Protein AF-A0A8C6SVF2-F1 (afdb_monomer_lite)

InterPro domains:
  IPR000313 PWWP domain [PF00855] (9-52)
  IPR000313 PWWP domain [PS50812] (8-59)
  IPR000313 PWWP domain [SM00293] (6-59)

Sequence (79 aa):
MSGKNFKVGDLVFAKMKGFPHWPARVCKSETGYKKRVPVYYFGTHQTYVSPSLRLSVCWRKFPCGLCCCCCLSQRNRPV

Foldseek 3Di:
DPQPDADFQFWKFFDDPPDDGFTWGFHDDPDDPSFWTWIQTPPVRDIDTGGPVRIDGLDPPDPDPDDDCPVVVVVPDDD

Radius of gyration: 13.31 Å; chains: 1; bounding box: 30×24×37 Å

Organism: NCBI:txid47308

Structure (mmCIF, N/CA/C/O backbone):
data_AF-A0A8C6SVF2-F1
#
_entry.id   AF-A0A8C6SVF2-F1
#
loop_
_atom_site.group_PDB
_atom_site.id
_atom_site.type_symbol
_atom_site.label_atom_id
_atom_site.label_alt_id
_atom_site.label_comp_id
_atom_site.label_asym_id
_atom_site.label_entity_id
_atom_site.label_seq_id
_atom_site.pdbx_PDB_ins_code
_atom_site.Cartn_x
_atom_site.Cartn_y
_atom_site.Cartn_z
_atom_site.occupancy
_atom_site.B_iso_or_equiv
_atom_site.auth_seq_id
_atom_site.auth_comp_id
_atom_site.auth_asym_id
_atom_site.auth_atom_id
_atom_site.pdbx_PDB_model_num
ATOM 1 N N . MET A 1 1 ? -16.962 16.859 3.363 1.00 32.91 1 MET A N 1
ATOM 2 C CA . MET A 1 1 ? -15.766 16.070 3.743 1.00 32.91 1 MET A CA 1
ATOM 3 C C . MET A 1 1 ? -16.069 14.581 3.620 1.00 32.91 1 MET A C 1
ATOM 5 O O . MET A 1 1 ? -16.548 13.976 4.569 1.00 32.91 1 MET A O 1
ATOM 9 N N . SER A 1 2 ? -15.826 13.979 2.456 1.00 40.12 2 SER A N 1
ATOM 10 C CA . SER A 1 2 ? -16.045 12.539 2.258 1.00 40.12 2 SER A CA 1
ATOM 11 C C . SER A 1 2 ? -14.858 11.765 2.837 1.00 40.12 2 SER A C 1
ATOM 13 O O . SER A 1 2 ? -13.877 11.495 2.144 1.00 40.12 2 SER A O 1
ATOM 15 N N . GLY A 1 3 ? -14.899 11.490 4.143 1.00 50.16 3 GLY A N 1
ATOM 16 C CA . GLY A 1 3 ? -13.909 10.652 4.814 1.00 50.16 3 GLY A CA 1
ATOM 17 C C . GLY A 1 3 ? -13.948 9.246 4.222 1.00 50.16 3 GLY A C 1
ATOM 18 O O . GLY A 1 3 ? -14.886 8.496 4.473 1.00 50.16 3 GLY A O 1
ATOM 19 N N . LYS A 1 4 ? -12.955 8.898 3.396 1.00 63.03 4 LYS A N 1
ATOM 20 C CA . LYS A 1 4 ? -12.847 7.560 2.805 1.00 63.03 4 LYS A CA 1
ATOM 21 C C . LYS A 1 4 ? -12.566 6.560 3.924 1.00 63.03 4 LYS A C 1
ATOM 23 O O . LYS A 1 4 ? -11.468 6.540 4.476 1.00 63.03 4 LYS A O 1
ATOM 28 N N . ASN A 1 5 ? -13.574 5.772 4.280 1.00 70.94 5 ASN A N 1
ATOM 29 C CA . ASN A 1 5 ? -13.453 4.709 5.265 1.00 70.94 5 ASN A CA 1
ATOM 30 C C . ASN A 1 5 ? -12.889 3.473 4.551 1.00 70.94 5 ASN A C 1
ATOM 32 O O . ASN A 1 5 ? -13.614 2.796 3.829 1.00 70.94 5 ASN A O 1
ATOM 36 N N . PHE A 1 6 ? -11.581 3.246 4.670 1.00 78.44 6 PHE A N 1
ATOM 37 C CA . PHE A 1 6 ? -10.935 2.058 4.114 1.00 78.44 6 PHE A CA 1
ATOM 38 C C . PHE A 1 6 ? -11.209 0.863 5.024 1.00 78.44 6 PHE A C 1
ATOM 40 O O . PHE A 1 6 ? -10.969 0.941 6.231 1.00 78.44 6 PHE A O 1
ATOM 47 N N . LYS A 1 7 ? -11.694 -0.237 4.449 1.00 82.19 7 LYS A N 1
ATOM 48 C CA . LYS A 1 7 ? -11.916 -1.493 5.163 1.00 82.19 7 LYS A CA 1
ATOM 49 C C . LYS A 1 7 ? -10.726 -2.423 4.958 1.00 82.19 7 LYS A C 1
ATOM 51 O O . LYS A 1 7 ? -10.025 -2.377 3.949 1.00 82.19 7 LYS A O 1
ATOM 56 N N . VAL A 1 8 ? -10.493 -3.285 5.941 1.00 85.94 8 VAL A N 1
ATOM 57 C CA . VAL A 1 8 ? -9.481 -4.341 5.842 1.00 85.94 8 VAL A CA 1
ATOM 58 C C . VAL A 1 8 ? -9.842 -5.262 4.683 1.00 85.94 8 VAL A C 1
ATOM 60 O O . VAL A 1 8 ? -10.974 -5.729 4.604 1.00 85.94 8 VAL A O 1
ATOM 63 N N . GLY A 1 9 ? -8.876 -5.523 3.806 1.00 85.88 9 GLY A N 1
ATOM 64 C CA . GLY A 1 9 ? -9.075 -6.322 2.599 1.00 85.88 9 GLY A CA 1
ATOM 65 C C . GLY A 1 9 ? -9.430 -5.510 1.352 1.00 85.88 9 GLY A C 1
ATOM 66 O O . GLY A 1 9 ? -9.391 -6.075 0.261 1.00 85.88 9 GLY A O 1
ATOM 67 N N . ASP A 1 10 ? -9.696 -4.202 1.465 1.00 87.50 10 ASP A N 1
ATOM 68 C CA . ASP A 1 10 ? -9.927 -3.360 0.289 1.00 87.50 10 ASP A CA 1
ATOM 69 C C . ASP A 1 10 ? -8.687 -3.331 -0.615 1.00 87.50 10 ASP A C 1
ATOM 71 O O . ASP A 1 10 ? -7.559 -3.088 -0.167 1.00 87.50 10 ASP A O 1
ATOM 75 N N . LEU A 1 11 ? -8.912 -3.524 -1.915 1.00 87.69 11 LEU A N 1
ATOM 76 C CA . LEU A 1 11 ? -7.887 -3.356 -2.940 1.00 87.69 11 LEU A CA 1
ATOM 77 C C . LEU A 1 11 ? -7.756 -1.874 -3.294 1.00 87.69 11 LEU A C 1
ATOM 79 O O . LEU A 1 11 ? -8.724 -1.208 -3.679 1.00 87.69 11 LEU A O 1
ATOM 83 N N . VAL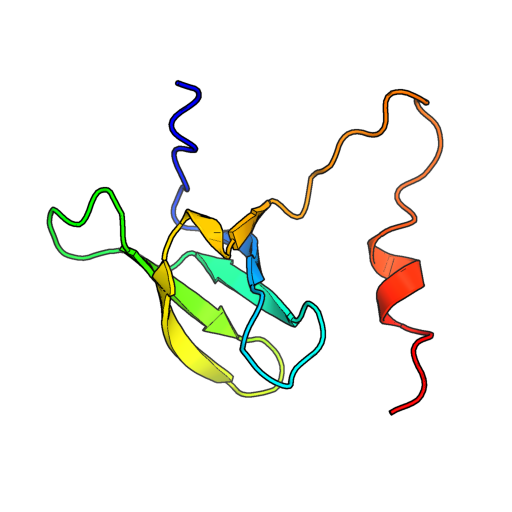 A 1 12 ? -6.539 -1.355 -3.185 1.00 88.56 12 VAL A N 1
ATOM 84 C CA . VAL A 1 12 ? -6.216 0.059 -3.362 1.00 88.56 12 VAL A CA 1
ATOM 85 C C . VAL A 1 12 ? -4.990 0.224 -4.254 1.00 88.56 12 VAL A C 1
ATOM 87 O O . VAL A 1 12 ? -4.113 -0.628 -4.316 1.00 88.56 12 VAL A O 1
ATOM 90 N N . PHE A 1 13 ? -4.893 1.364 -4.921 1.00 88.19 13 PHE A N 1
ATOM 91 C CA . PHE A 1 13 ? -3.665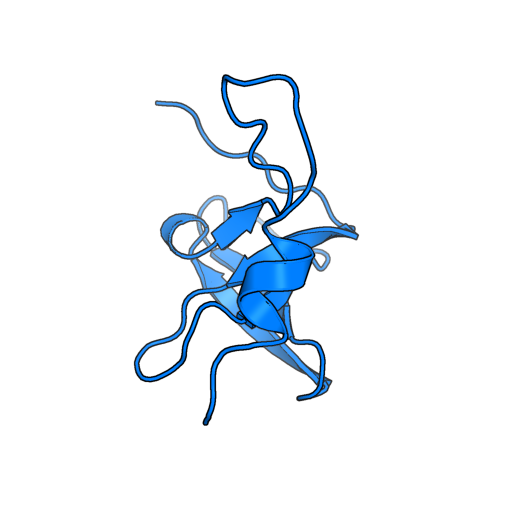 1.832 -5.538 1.00 88.19 13 PHE A CA 1
ATOM 92 C C . PHE A 1 13 ? -3.013 2.865 -4.632 1.00 88.19 13 PHE A C 1
ATOM 94 O O . PHE A 1 13 ? -3.595 3.921 -4.351 1.00 88.19 13 PHE A O 1
ATOM 101 N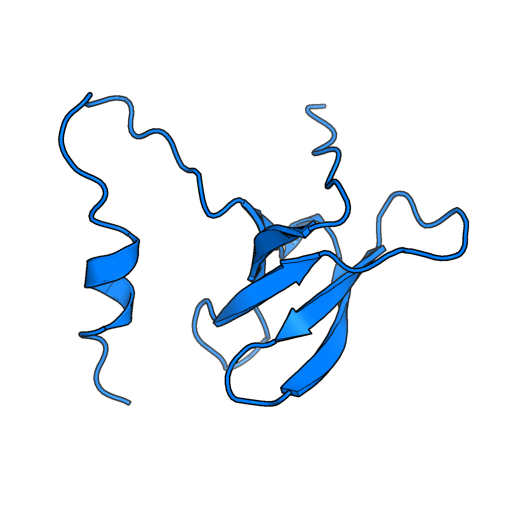 N . ALA A 1 14 ? -1.803 2.554 -4.184 1.00 89.25 14 ALA A N 1
ATOM 102 C CA . ALA A 1 14 ? -0.993 3.439 -3.371 1.00 89.25 14 ALA A CA 1
ATOM 103 C C . ALA A 1 14 ? -0.059 4.270 -4.255 1.00 89.25 14 ALA A C 1
ATOM 105 O O . ALA A 1 14 ? 0.574 3.758 -5.180 1.00 89.25 14 ALA A O 1
ATOM 106 N N . LYS A 1 15 ? 0.022 5.574 -3.978 1.00 87.81 15 LYS A N 1
ATOM 107 C CA . LYS A 1 15 ? 0.938 6.489 -4.666 1.00 87.81 15 LYS A CA 1
ATOM 108 C C . LYS A 1 15 ? 2.134 6.812 -3.773 1.00 87.81 15 LYS A C 1
ATOM 110 O O . LYS A 1 15 ? 2.017 7.610 -2.841 1.00 87.81 15 LYS A O 1
ATOM 115 N N . MET A 1 16 ? 3.286 6.223 -4.090 1.00 84.50 16 MET A N 1
ATOM 116 C CA . MET A 1 16 ? 4.573 6.556 -3.468 1.00 84.50 16 MET A CA 1
ATOM 117 C C . MET A 1 16 ? 5.319 7.632 -4.270 1.00 84.50 16 MET A C 1
ATOM 119 O O . MET A 1 16 ? 5.043 7.864 -5.450 1.00 84.50 16 MET A O 1
ATOM 123 N N . LYS A 1 17 ? 6.251 8.331 -3.612 1.00 82.81 17 LYS A N 1
ATOM 124 C CA . LYS A 1 17 ? 7.135 9.298 -4.277 1.00 82.81 17 LYS A CA 1
ATOM 125 C C . LYS A 1 17 ? 8.101 8.527 -5.181 1.00 82.81 17 LYS A C 1
ATOM 127 O O . LYS A 1 17 ? 8.675 7.544 -4.736 1.00 82.81 17 LYS A O 1
ATOM 132 N N . GLY A 1 18 ? 8.250 8.957 -6.432 1.00 87.56 18 GLY A N 1
ATOM 133 C CA . GLY A 1 18 ? 9.151 8.314 -7.399 1.00 87.56 18 GLY A CA 1
ATOM 134 C C . GLY A 1 18 ? 8.608 7.049 -8.075 1.00 87.56 18 GLY A C 1
ATOM 135 O O . GLY A 1 18 ? 9.209 6.597 -9.035 1.00 87.56 18 GLY A O 1
ATOM 136 N N . PHE A 1 19 ? 7.453 6.520 -7.652 1.00 82.00 19 PHE A N 1
ATOM 137 C CA . PHE A 1 19 ? 6.852 5.317 -8.242 1.00 82.00 19 PHE A CA 1
ATOM 138 C C . PHE A 1 19 ? 5.496 5.612 -8.896 1.00 82.00 19 PHE A C 1
ATOM 140 O O . PHE A 1 19 ? 4.803 6.559 -8.488 1.00 82.00 19 PHE A O 1
ATOM 147 N N . PRO A 1 20 ? 5.073 4.829 -9.906 1.00 88.50 20 PRO A N 1
ATOM 148 C CA . PRO A 1 20 ? 3.711 4.889 -10.424 1.00 88.50 20 PRO A CA 1
ATOM 149 C C . PRO A 1 20 ? 2.688 4.487 -9.348 1.00 88.50 20 PRO A C 1
ATOM 151 O O . PRO A 1 20 ? 3.023 4.178 -8.205 1.00 88.50 20 PRO A O 1
ATOM 154 N N . HIS A 1 21 ? 1.403 4.550 -9.693 1.00 84.50 21 HIS A N 1
ATOM 155 C CA . HIS A 1 21 ? 0.371 3.972 -8.835 1.00 84.50 21 HIS A CA 1
ATOM 156 C C . HIS A 1 21 ? 0.627 2.471 -8.709 1.00 84.50 21 HIS A C 1
ATOM 158 O O . HIS A 1 21 ? 0.678 1.787 -9.726 1.00 84.50 21 HIS A O 1
ATOM 164 N N . TRP A 1 22 ? 0.805 1.986 -7.482 1.00 89.31 22 TRP A N 1
ATOM 165 C CA . TRP A 1 22 ? 1.178 0.601 -7.221 1.00 89.31 22 TRP A CA 1
ATOM 166 C C . TRP A 1 22 ? 0.018 -0.169 -6.581 1.00 89.31 22 TRP A C 1
ATOM 168 O O . TRP A 1 22 ? -0.630 0.377 -5.677 1.00 89.31 22 TRP A O 1
ATOM 178 N N . PRO A 1 23 ? -0.276 -1.407 -7.020 1.00 91.38 23 PRO A N 1
ATOM 179 C CA . PRO A 1 23 ? -1.351 -2.210 -6.453 1.00 91.38 23 PRO A CA 1
ATOM 180 C C . PRO A 1 23 ? -1.017 -2.635 -5.021 1.00 91.38 23 PRO A C 1
ATOM 182 O O . PRO A 1 23 ? 0.043 -3.195 -4.735 1.00 91.38 23 PRO A O 1
ATOM 185 N N . ALA A 1 24 ? -1.953 -2.396 -4.112 1.00 91.75 24 ALA A N 1
ATOM 186 C CA . ALA A 1 24 ? -1.825 -2.732 -2.708 1.00 91.75 24 ALA A CA 1
ATOM 187 C C . ALA A 1 24 ? -3.169 -3.178 -2.117 1.00 91.75 24 ALA A C 1
ATOM 189 O O . ALA A 1 24 ? -4.238 -2.983 -2.700 1.00 91.75 24 ALA A O 1
ATOM 190 N N . 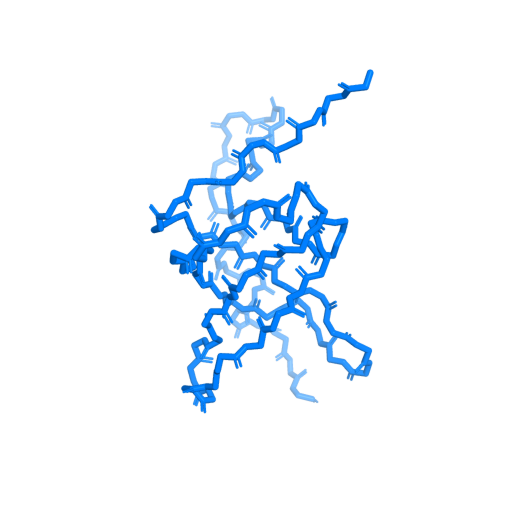ARG A 1 25 ? -3.121 -3.776 -0.930 1.00 90.50 25 ARG A N 1
ATOM 191 C CA . ARG A 1 25 ? -4.311 -4.121 -0.146 1.00 90.50 25 ARG A CA 1
ATOM 192 C C . ARG A 1 25 ? -4.244 -3.498 1.238 1.00 90.50 25 ARG A C 1
ATOM 194 O O . ARG A 1 25 ? -3.164 -3.392 1.819 1.00 90.50 25 ARG A O 1
ATOM 201 N N . VAL A 1 26 ? -5.393 -3.100 1.767 1.00 89.44 26 VAL A N 1
ATOM 202 C CA . VAL A 1 26 ? -5.507 -2.542 3.116 1.00 89.44 26 VAL A CA 1
ATOM 203 C C . VAL A 1 26 ? -5.394 -3.658 4.153 1.00 89.44 26 VAL A C 1
ATOM 205 O O . VAL A 1 26 ? -6.142 -4.636 4.114 1.00 89.44 26 VAL A O 1
ATOM 208 N N . CYS A 1 27 ? -4.469 -3.499 5.097 1.00 86.69 27 CYS A N 1
ATOM 209 C CA . CYS A 1 27 ? -4.301 -4.387 6.244 1.00 86.69 27 CYS A CA 1
ATOM 210 C C . CYS A 1 27 ? -5.003 -3.823 7.489 1.00 86.69 27 CYS A C 1
ATOM 212 O O . CYS A 1 27 ? -5.406 -2.658 7.524 1.00 86.69 27 CYS A O 1
ATOM 214 N N . LYS A 1 28 ? -5.154 -4.656 8.530 1.00 78.69 28 LYS A N 1
ATOM 215 C CA . LYS A 1 28 ? -5.666 -4.216 9.837 1.00 78.69 28 LYS A CA 1
ATOM 216 C C . LYS A 1 28 ? -4.780 -3.096 10.387 1.00 78.69 28 LYS A C 1
ATOM 218 O O . LYS A 1 28 ? -3.582 -3.287 10.562 1.00 78.69 28 LYS A O 1
ATOM 223 N N . SER A 1 29 ? -5.372 -1.933 10.652 1.00 69.06 29 SER A N 1
ATOM 224 C CA . SER A 1 29 ? -4.756 -0.897 11.482 1.00 69.06 29 SER A CA 1
ATOM 225 C C . SER A 1 29 ? -5.054 -1.208 12.940 1.00 69.06 29 SER A C 1
ATOM 227 O O . SER A 1 29 ? -6.225 -1.259 13.311 1.00 69.06 29 SER A O 1
ATOM 229 N N . GLU A 1 30 ? -4.021 -1.404 13.751 1.00 58.81 30 GLU A N 1
ATOM 230 C CA . GLU A 1 30 ? -4.197 -1.859 15.131 1.00 58.81 30 GLU A CA 1
ATOM 231 C C . GLU A 1 30 ? -4.863 -0.814 16.035 1.00 58.81 30 GLU A C 1
ATOM 233 O O . GLU A 1 30 ? -5.560 -1.178 16.975 1.00 58.81 30 GLU A O 1
ATOM 238 N N . THR A 1 31 ? -4.736 0.492 15.780 1.00 50.62 31 THR A N 1
ATOM 239 C CA . THR A 1 31 ? -5.349 1.483 16.682 1.00 50.62 31 THR A CA 1
ATOM 240 C C . THR A 1 31 ? -5.463 2.858 16.028 1.00 50.62 31 THR A C 1
ATOM 242 O O . THR A 1 31 ? -4.491 3.376 15.498 1.00 50.62 31 THR A O 1
ATOM 245 N N . GLY A 1 32 ? -6.648 3.475 16.059 1.00 52.94 32 GLY A N 1
ATOM 246 C CA . GLY A 1 32 ? -6.837 4.935 16.171 1.00 52.94 32 GLY A CA 1
ATOM 247 C C . GLY A 1 32 ? -6.376 5.899 15.061 1.00 52.94 32 GLY A C 1
ATOM 248 O O . GLY A 1 32 ? -6.816 7.051 15.060 1.00 52.94 32 GLY A O 1
ATOM 249 N 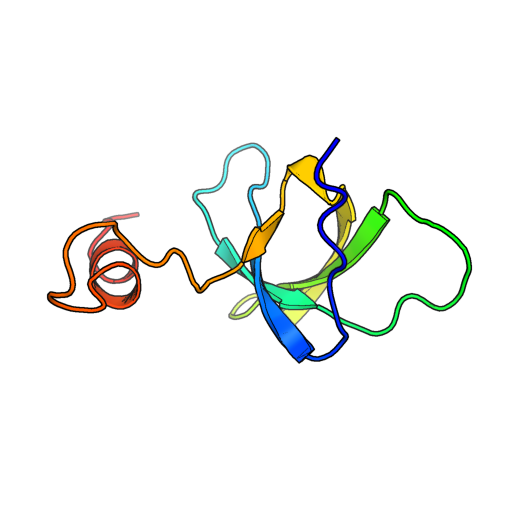N . TYR A 1 33 ? -5.549 5.511 14.089 1.00 54.59 33 TYR A N 1
ATOM 250 C CA . TYR A 1 33 ? -5.017 6.458 13.102 1.00 54.59 33 TYR A CA 1
ATOM 251 C C . TYR A 1 33 ? -5.995 6.701 11.947 1.00 54.59 33 TYR A C 1
ATOM 253 O O . TYR A 1 33 ? -5.772 6.257 10.825 1.00 54.59 33 TYR A O 1
ATOM 261 N N . LYS A 1 34 ? -7.040 7.511 12.173 1.00 62.53 34 LYS A N 1
ATOM 262 C CA . LYS A 1 34 ? -8.036 7.918 11.150 1.00 62.53 34 LYS A CA 1
ATOM 263 C C . LYS A 1 34 ? -7.432 8.453 9.831 1.00 62.53 34 LYS A C 1
ATOM 265 O O . LYS A 1 34 ? -8.143 8.577 8.840 1.00 62.53 34 LYS A O 1
ATOM 270 N N . LYS A 1 35 ? -6.136 8.798 9.802 1.00 70.38 35 LYS A N 1
ATOM 271 C CA . LYS A 1 35 ? -5.426 9.352 8.635 1.00 70.38 35 LYS A CA 1
ATOM 272 C C . LYS A 1 35 ? -4.399 8.409 7.990 1.00 70.38 35 LYS A C 1
ATOM 274 O O . LYS A 1 35 ? -4.053 8.657 6.833 1.00 70.38 35 LYS A O 1
ATOM 279 N N . ARG A 1 36 ? -3.906 7.372 8.681 1.00 80.12 36 ARG A N 1
ATOM 280 C CA . ARG A 1 36 ? -2.820 6.489 8.211 1.00 80.12 36 ARG A CA 1
ATOM 281 C C . ARG A 1 36 ? -3.299 5.040 8.164 1.00 80.12 36 ARG A C 1
ATOM 283 O O . ARG A 1 36 ? -3.793 4.529 9.158 1.00 80.12 36 ARG A O 1
ATOM 290 N N . VAL A 1 37 ? -3.133 4.396 7.015 1.00 86.00 37 VAL A N 1
ATOM 291 C CA . VAL A 1 37 ? -3.642 3.053 6.737 1.00 86.00 37 VAL A CA 1
ATOM 292 C C . VAL A 1 37 ? -2.456 2.149 6.383 1.00 86.00 37 VAL A C 1
ATOM 294 O O . VAL A 1 37 ? -1.710 2.472 5.451 1.00 86.00 37 VAL A O 1
ATOM 297 N N . PRO A 1 38 ? -2.231 1.046 7.117 1.00 89.06 38 PRO A N 1
ATOM 298 C CA . PRO A 1 38 ? -1.242 0.054 6.729 1.00 89.06 38 PRO A CA 1
ATOM 299 C C . PRO A 1 38 ? -1.705 -0.639 5.450 1.00 89.06 38 PRO A C 1
ATOM 301 O O . PRO A 1 38 ? -2.831 -1.133 5.357 1.00 89.06 38 PRO A O 1
ATOM 304 N N . VAL A 1 39 ? -0.829 -0.655 4.454 1.00 90.12 39 VAL A N 1
ATOM 305 C CA . VAL A 1 39 ? -1.089 -1.264 3.155 1.00 90.12 39 VAL A CA 1
ATOM 306 C C . VAL A 1 39 ? 0.044 -2.205 2.784 1.00 90.12 39 VAL A C 1
ATOM 308 O O . VAL A 1 39 ? 1.221 -1.900 2.978 1.00 90.12 39 VAL A O 1
ATOM 311 N N . TYR A 1 40 ? -0.333 -3.357 2.253 1.00 91.31 40 TYR A N 1
ATOM 312 C CA . TYR A 1 40 ? 0.578 -4.367 1.742 1.00 91.31 40 TYR A CA 1
ATOM 313 C C . TYR A 1 40 ? 0.702 -4.218 0.228 1.00 91.31 40 TYR A C 1
ATOM 315 O O . TYR A 1 40 ? -0.313 -4.233 -0.471 1.00 91.31 40 TYR A O 1
ATOM 323 N N . TYR A 1 41 ? 1.926 -4.067 -0.267 1.00 90.38 41 TYR A N 1
ATOM 324 C CA . TYR A 1 41 ? 2.232 -3.839 -1.676 1.00 90.38 41 TYR A CA 1
ATOM 325 C C . TYR A 1 41 ? 2.470 -5.175 -2.386 1.00 90.38 41 TYR A C 1
ATOM 327 O O . TYR A 1 41 ? 3.324 -5.969 -1.984 1.00 90.38 41 TYR A O 1
ATOM 335 N N . PHE A 1 42 ? 1.720 -5.426 -3.461 1.00 88.75 42 PHE A N 1
ATOM 336 C CA . PHE A 1 42 ? 1.890 -6.644 -4.256 1.00 88.75 42 PHE A CA 1
ATOM 337 C C . PHE A 1 42 ? 3.223 -6.619 -5.016 1.00 88.75 42 PHE A C 1
ATOM 339 O O . PHE A 1 42 ? 3.716 -5.552 -5.369 1.00 88.75 42 PHE A O 1
ATOM 346 N N . GLY A 1 43 ? 3.837 -7.778 -5.249 1.00 88.81 43 GLY A N 1
ATOM 347 C CA . GLY A 1 43 ? 5.125 -7.898 -5.945 1.00 88.81 43 GLY A CA 1
ATOM 348 C C . GLY A 1 43 ? 6.349 -7.570 -5.083 1.00 88.81 43 GLY A C 1
ATOM 349 O O . GLY A 1 43 ? 7.343 -8.277 -5.164 1.00 88.81 43 GLY A O 1
ATOM 350 N N . THR A 1 44 ? 6.277 -6.556 -4.213 1.00 87.69 44 THR A N 1
ATOM 351 C CA . THR A 1 44 ? 7.367 -6.252 -3.266 1.00 87.69 44 THR A CA 1
ATOM 352 C C . THR A 1 44 ? 7.226 -7.004 -1.945 1.00 87.69 44 THR A C 1
ATOM 354 O O . THR A 1 44 ? 8.200 -7.133 -1.213 1.00 87.69 44 THR A O 1
ATOM 357 N N . HIS A 1 45 ? 6.016 -7.481 -1.625 1.00 86.88 45 HIS A N 1
ATOM 358 C CA . HIS A 1 45 ? 5.667 -8.126 -0.355 1.00 86.88 45 HIS A CA 1
ATOM 359 C C . HIS A 1 45 ? 5.960 -7.272 0.888 1.00 86.88 45 HIS A C 1
ATOM 361 O O . HIS A 1 45 ? 6.025 -7.783 2.005 1.00 86.88 45 HIS A O 1
ATOM 367 N N . GLN A 1 46 ? 6.097 -5.957 0.710 1.00 88.12 46 GLN A N 1
ATOM 368 C CA . GLN A 1 46 ? 6.369 -5.024 1.795 1.00 88.12 46 GLN A CA 1
ATOM 369 C C . GLN A 1 46 ? 5.070 -4.421 2.327 1.00 88.12 46 GLN A C 1
ATOM 371 O O . GLN A 1 46 ? 4.129 -4.151 1.575 1.00 88.12 46 GLN A O 1
ATOM 376 N N . THR A 1 47 ? 5.026 -4.171 3.635 1.00 89.44 47 THR A N 1
ATOM 377 C CA . THR A 1 47 ? 3.914 -3.464 4.279 1.00 89.44 47 THR A CA 1
ATOM 378 C C . THR A 1 47 ? 4.389 -2.094 4.721 1.00 89.44 47 THR A C 1
ATOM 380 O O . THR A 1 47 ? 5.313 -1.992 5.522 1.00 89.44 47 THR A O 1
ATOM 383 N N . TYR A 1 48 ? 3.733 -1.039 4.242 1.00 87.31 48 TYR A N 1
ATOM 384 C CA . TYR A 1 48 ? 4.017 0.322 4.685 1.00 87.31 48 TYR A CA 1
ATOM 385 C C . TYR A 1 48 ? 2.757 1.022 5.158 1.00 87.31 48 TYR A C 1
ATOM 387 O O . TYR A 1 48 ? 1.656 0.819 4.646 1.00 87.31 48 TYR A O 1
ATOM 395 N N . VAL A 1 49 ? 2.934 1.927 6.110 1.00 87.06 49 VAL A N 1
ATOM 396 C CA . VAL A 1 49 ? 1.858 2.783 6.594 1.00 87.06 49 VAL A CA 1
ATOM 397 C C . VAL A 1 49 ? 1.750 3.997 5.678 1.00 87.06 49 VAL A C 1
ATOM 399 O O . VAL A 1 49 ? 2.588 4.896 5.709 1.00 87.06 49 VAL A O 1
ATOM 402 N N . SER A 1 50 ? 0.710 4.025 4.848 1.00 85.50 50 SER A N 1
ATOM 403 C CA . SER A 1 50 ? 0.480 5.108 3.889 1.00 85.50 50 SER A CA 1
ATOM 404 C C . SER A 1 50 ? -0.665 6.012 4.345 1.00 85.50 50 SER A C 1
ATOM 406 O O . SER A 1 50 ? -1.657 5.536 4.899 1.00 85.50 50 SER A O 1
ATOM 408 N N . PRO A 1 51 ? -0.580 7.336 4.136 1.00 85.12 51 PRO A N 1
ATOM 409 C CA . PRO A 1 51 ? -1.700 8.215 4.430 1.00 85.12 51 PRO A CA 1
ATOM 410 C C . PRO A 1 51 ? -2.870 7.921 3.484 1.00 85.12 51 PRO A C 1
ATOM 412 O O . PRO A 1 51 ? -2.680 7.757 2.280 1.00 85.12 51 PRO A O 1
ATOM 415 N N . SER A 1 52 ? -4.086 7.943 4.026 1.00 80.06 52 SER A N 1
ATOM 416 C CA . SER A 1 52 ? -5.356 7.759 3.299 1.00 80.06 52 SER A CA 1
ATOM 417 C C . SER A 1 52 ? -5.484 8.634 2.042 1.00 80.06 52 SER A C 1
ATOM 419 O O . SER A 1 52 ? -6.064 8.207 1.047 1.00 80.06 52 SER A O 1
ATOM 421 N N . LEU A 1 53 ? -4.893 9.835 2.047 1.00 82.06 53 LEU A N 1
ATOM 422 C CA . LEU A 1 53 ? -4.883 10.753 0.902 1.00 82.06 53 LEU A CA 1
ATOM 423 C C . LEU A 1 53 ? -4.108 10.206 -0.311 1.00 82.06 53 LEU A C 1
ATOM 425 O O . LEU A 1 53 ? -4.426 10.546 -1.447 1.00 82.06 53 LEU A O 1
ATOM 429 N N . ARG A 1 54 ? -3.102 9.353 -0.082 1.00 84.00 54 ARG A N 1
ATOM 430 C CA . ARG A 1 54 ? -2.301 8.720 -1.144 1.00 84.00 54 ARG A CA 1
ATOM 431 C C . ARG A 1 54 ? -2.856 7.363 -1.586 1.00 84.00 54 ARG A C 1
ATOM 433 O O . ARG A 1 54 ? -2.245 6.718 -2.436 1.00 84.00 54 ARG A O 1
ATOM 440 N N . LEU A 1 55 ? -3.994 6.940 -1.033 1.00 85.31 55 LEU A N 1
ATOM 441 C CA . LEU A 1 55 ? -4.674 5.697 -1.383 1.00 85.31 55 LEU A CA 1
ATOM 442 C C . LEU A 1 55 ? -5.913 5.989 -2.236 1.00 85.31 55 LEU A C 1
ATOM 444 O O . LEU A 1 55 ? -6.741 6.851 -1.927 1.00 85.31 55 LEU A O 1
ATOM 448 N N . SER A 1 56 ? -6.046 5.250 -3.332 1.00 84.75 56 SER A N 1
ATOM 449 C CA . SER A 1 56 ? -7.240 5.249 -4.180 1.00 84.75 56 SER A CA 1
ATOM 450 C C . SER A 1 56 ? -7.828 3.849 -4.204 1.00 84.75 56 SER A C 1
ATOM 452 O O . SER A 1 56 ? -7.109 2.916 -4.530 1.00 84.75 56 SER A O 1
ATOM 454 N N . VAL A 1 57 ? -9.113 3.679 -3.889 1.00 80.12 57 VAL A N 1
ATOM 455 C CA . VAL A 1 57 ? -9.778 2.376 -4.061 1.00 80.12 57 VAL A CA 1
ATOM 456 C C . VAL A 1 57 ? -9.717 1.947 -5.528 1.00 80.12 57 VAL A C 1
ATOM 458 O O . VAL A 1 57 ? -9.870 2.780 -6.425 1.00 80.12 57 VAL A O 1
ATOM 461 N N . CYS A 1 58 ? -9.466 0.657 -5.766 1.00 70.75 58 CYS A N 1
ATOM 462 C CA . CYS A 1 58 ? -9.380 0.069 -7.108 1.00 70.75 58 CYS A CA 1
ATOM 463 C C . CYS A 1 58 ? -10.694 0.257 -7.898 1.00 70.75 58 CYS A C 1
ATOM 465 O O . CYS A 1 58 ? -10.693 0.355 -9.123 1.00 70.75 58 CYS A O 1
ATOM 467 N N . TRP A 1 59 ? -11.808 0.446 -7.190 1.00 57.72 59 TRP A N 1
ATOM 468 C CA . TRP A 1 59 ? -13.105 0.785 -7.757 1.00 57.72 59 TRP A CA 1
ATOM 469 C C . TRP A 1 59 ? -13.252 2.292 -7.996 1.00 57.72 59 TRP A C 1
ATOM 471 O O . TRP A 1 59 ? -13.906 3.001 -7.231 1.00 57.72 59 TRP A O 1
ATOM 481 N N . ARG A 1 60 ? -12.694 2.805 -9.096 1.00 52.28 60 ARG A N 1
ATOM 482 C CA . ARG A 1 60 ? -13.315 3.971 -9.743 1.00 52.28 60 ARG A CA 1
ATOM 483 C C . ARG A 1 60 ? -14.416 3.455 -10.654 1.00 52.28 60 ARG A C 1
ATOM 485 O O . ARG A 1 60 ? -14.139 2.924 -11.723 1.00 52.28 60 ARG A O 1
ATOM 492 N N . LYS A 1 61 ? -15.666 3.621 -10.223 1.00 44.75 61 LYS A N 1
ATOM 493 C CA . LYS A 1 61 ? -16.813 3.587 -11.129 1.00 44.75 61 LYS A CA 1
ATOM 494 C C . LYS A 1 61 ? -16.659 4.812 -12.036 1.00 44.75 61 LYS A C 1
ATOM 496 O O . LYS A 1 61 ? -16.769 5.940 -11.558 1.00 44.75 61 LYS A O 1
ATOM 501 N N . PHE A 1 62 ? -16.276 4.604 -13.292 1.00 45.88 62 PHE A N 1
ATOM 502 C CA . PHE A 1 62 ? -16.348 5.668 -14.288 1.00 45.88 62 PHE A CA 1
ATOM 503 C C . PHE A 1 62 ? -17.831 5.999 -14.530 1.00 45.88 62 PHE A C 1
ATOM 505 O O . PHE A 1 62 ? -18.672 5.104 -14.421 1.00 45.88 62 PHE A O 1
ATOM 512 N N . PRO A 1 63 ? -18.181 7.264 -14.823 1.00 47.66 63 PRO A N 1
ATOM 513 C CA . PRO A 1 63 ? -19.564 7.648 -15.115 1.00 47.66 63 PRO A CA 1
ATOM 514 C C . PRO A 1 63 ? -20.121 6.963 -16.375 1.00 47.66 63 PRO A C 1
ATOM 516 O O . PRO A 1 63 ? -21.332 6.916 -16.555 1.00 47.66 63 PRO A O 1
ATOM 519 N N . CYS A 1 64 ? -19.266 6.389 -17.225 1.00 46.78 64 CYS A N 1
ATOM 520 C CA . CYS A 1 64 ? -19.670 5.527 -18.325 1.00 46.78 64 CYS A CA 1
ATOM 521 C C . CYS A 1 64 ? -19.705 4.066 -17.850 1.00 46.78 64 CYS A C 1
ATOM 523 O O . CYS A 1 64 ? -18.684 3.497 -17.474 1.00 46.78 64 CYS A O 1
ATOM 525 N N . GLY A 1 65 ? -20.877 3.433 -17.872 1.00 52.44 65 GLY A N 1
ATOM 526 C CA . GLY A 1 65 ? -21.078 2.024 -17.507 1.00 52.44 65 GLY A CA 1
ATOM 527 C C . GLY A 1 65 ? -20.414 0.995 -18.437 1.00 52.44 65 GLY A C 1
ATOM 528 O O . GLY A 1 65 ? -20.928 -0.111 -18.554 1.00 52.44 65 GLY A O 1
ATOM 529 N N . LEU A 1 66 ? -19.301 1.327 -19.100 1.00 50.75 66 LEU A N 1
ATOM 530 C CA . LEU A 1 66 ? -18.546 0.423 -19.961 1.00 50.75 66 LEU A CA 1
ATOM 531 C C . LEU A 1 66 ? -17.106 0.249 -19.453 1.00 50.75 66 LEU A C 1
ATOM 533 O O . LEU A 1 66 ? -16.306 1.178 -19.440 1.00 50.75 66 LEU A O 1
ATOM 537 N N . CYS A 1 67 ? -16.808 -1.004 -19.114 1.00 41.44 67 CYS A N 1
ATOM 538 C CA . CYS A 1 67 ? -15.493 -1.643 -19.064 1.00 41.44 67 CYS A CA 1
ATOM 539 C C . CYS A 1 67 ? -14.464 -1.157 -18.020 1.00 41.44 67 CYS A C 1
ATOM 541 O O . CYS A 1 67 ? -13.876 -0.078 -18.066 1.00 41.44 67 CYS A O 1
ATOM 543 N N . CYS A 1 68 ? -14.152 -2.089 -17.116 1.00 43.38 68 CYS A N 1
ATOM 544 C CA . CYS A 1 68 ? -13.025 -2.106 -16.190 1.00 43.38 68 CYS A CA 1
ATOM 545 C C . CYS A 1 68 ? -11.659 -2.061 -16.912 1.00 43.38 68 CYS A C 1
ATOM 547 O O . CYS A 1 68 ? -10.959 -3.067 -16.981 1.00 43.38 68 CYS A O 1
ATOM 549 N N . CYS A 1 69 ? -11.227 -0.900 -17.409 1.00 43.16 69 CYS A N 1
ATOM 550 C CA . CYS A 1 69 ? -9.916 -0.760 -18.065 1.00 43.16 69 CYS A CA 1
ATOM 551 C C . CYS A 1 69 ? -8.786 -0.252 -17.148 1.00 43.16 69 CYS A C 1
ATOM 553 O O . CYS A 1 69 ? -7.639 -0.154 -17.587 1.00 43.16 69 CYS A O 1
ATOM 555 N N . CYS A 1 70 ? -9.027 0.012 -15.856 1.00 49.31 70 CYS A N 1
ATOM 556 C CA . CYS A 1 70 ? -7.923 0.377 -14.951 1.00 49.31 70 CYS A CA 1
ATOM 557 C C . CYS A 1 70 ? -6.962 -0.790 -14.661 1.00 49.31 70 CYS A C 1
ATOM 559 O O . CYS A 1 70 ? -5.781 -0.542 -14.425 1.00 49.31 70 CYS A O 1
ATOM 561 N N . CYS A 1 71 ? -7.419 -2.045 -14.755 1.00 46.38 71 CYS A N 1
ATOM 562 C CA . CYS A 1 71 ? -6.534 -3.212 -14.658 1.00 46.38 71 CYS A CA 1
ATOM 563 C C . CYS A 1 71 ? -5.689 -3.438 -15.923 1.00 46.38 71 CYS A C 1
ATOM 565 O O . CYS A 1 71 ? -4.647 -4.082 -15.833 1.00 46.38 71 CYS A O 1
ATOM 567 N N . LEU A 1 72 ? -6.096 -2.903 -17.083 1.00 48.19 72 LEU A N 1
ATOM 568 C CA . LEU A 1 72 ? -5.329 -3.026 -18.328 1.00 48.19 72 LEU A CA 1
ATOM 569 C C . LEU A 1 72 ? -4.324 -1.874 -18.495 1.00 48.19 72 LEU A C 1
ATOM 571 O O . LEU A 1 72 ? -3.207 -2.090 -18.953 1.00 48.19 72 LEU A O 1
ATOM 575 N N . SER A 1 73 ? -4.654 -0.670 -18.010 1.00 48.81 73 SER A N 1
ATOM 576 C CA . SER A 1 73 ? -3.757 0.495 -18.098 1.00 48.81 73 SER A CA 1
ATOM 577 C C . SER A 1 73 ? -2.515 0.419 -17.192 1.00 48.81 73 SER A C 1
ATOM 579 O O . SER A 1 73 ? -1.595 1.217 -17.372 1.00 48.81 73 SER A O 1
ATOM 581 N N . GLN A 1 74 ? -2.456 -0.517 -16.237 1.00 50.84 74 GLN A N 1
ATOM 582 C CA . GLN A 1 74 ? -1.248 -0.780 -15.438 1.00 50.84 74 GLN A CA 1
ATOM 583 C C . GLN A 1 74 ? -0.422 -1.974 -15.929 1.00 50.84 74 GLN A C 1
ATOM 585 O O . GLN A 1 74 ? 0.716 -2.112 -15.498 1.00 50.84 74 GLN A O 1
ATOM 590 N N . ARG A 1 75 ? -0.941 -2.801 -16.849 1.00 47.97 75 ARG A N 1
ATOM 591 C CA . ARG A 1 75 ? -0.142 -3.866 -17.481 1.00 47.97 75 ARG A CA 1
ATOM 592 C C . ARG A 1 75 ? 0.722 -3.368 -18.642 1.00 47.97 75 ARG A C 1
ATOM 594 O O . ARG A 1 75 ? 1.666 -4.053 -18.998 1.00 47.97 75 ARG A O 1
ATOM 601 N N . ASN A 1 76 ? 0.429 -2.183 -19.186 1.00 44.12 76 ASN A N 1
ATOM 602 C CA . ASN A 1 76 ? 1.096 -1.633 -20.374 1.00 44.12 76 ASN A CA 1
ATOM 603 C C . ASN A 1 76 ? 1.889 -0.337 -20.124 1.00 44.12 76 ASN A C 1
ATOM 605 O O . ASN A 1 76 ? 2.106 0.429 -21.059 1.00 44.12 76 ASN A O 1
ATOM 609 N N . ARG A 1 77 ? 2.331 -0.048 -18.891 1.00 44.12 77 ARG A N 1
ATOM 610 C CA . ARG A 1 77 ? 3.362 0.990 -18.720 1.00 44.12 77 ARG A CA 1
ATOM 611 C C . ARG A 1 77 ? 4.737 0.339 -18.876 1.00 44.12 77 ARG A C 1
ATOM 613 O O . ARG A 1 77 ? 5.055 -0.499 -18.033 1.00 44.12 77 ARG A O 1
ATOM 620 N N . PRO A 1 78 ? 5.524 0.680 -19.914 1.00 36.84 78 PRO A N 1
ATOM 621 C CA . PRO A 1 78 ? 6.933 0.321 -19.921 1.00 36.84 78 PRO A CA 1
ATOM 622 C C . PRO A 1 78 ? 7.606 0.968 -18.705 1.00 36.84 78 PRO A C 1
ATOM 624 O O . PRO A 1 78 ? 7.194 2.049 -18.266 1.00 36.84 78 PRO A O 1
ATOM 627 N N . VAL A 1 79 ? 8.553 0.227 -18.131 1.00 51.03 79 VAL A N 1
ATOM 628 C CA . VAL A 1 79 ? 9.393 0.651 -17.003 1.00 51.03 79 VAL A CA 1
ATOM 629 C C . VAL A 1 79 ? 10.151 1.936 -17.304 1.00 51.03 79 VAL A C 1
ATOM 631 O O . VAL A 1 79 ? 10.547 2.126 -18.474 1.00 51.03 79 VAL A O 1
#

pLDDT: mean 71.24, std 18.65, range [32.91, 91.75]

Secondary structure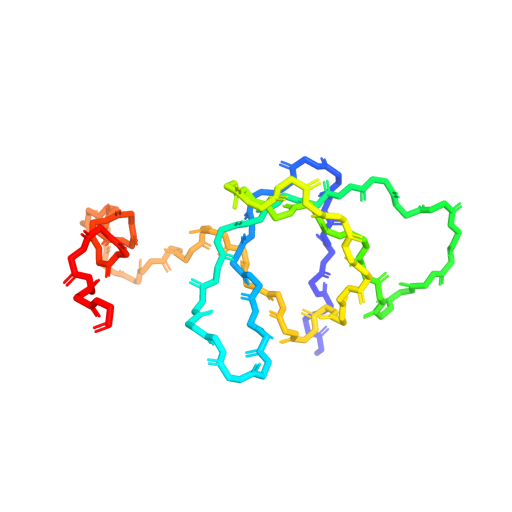 (DSSP, 8-state):
-----PPTT-EEEEE-TTS-EEEEEEPPP-S--TTEEEEEETTT--EEEEEGGGEEES----SS-S---TTTTTTS---